Protein AF-A0A817MST6-F1 (afdb_monomer_lite)

Secondary structure (DSSP, 8-state):
-HHHHHHHHHTT--HHHHHHHH---HHHHHHHHH-GGGSTT-S--SS--HHHHHHHHHHHHHHHHHHHHHHHHHHHHHHHHHHHHHHS--

Sequence (90 aa):
NLINALEEYKTGATSSEVSLKYGVPGSTVRNHNCNSQMRFGVGHPTVLTNHQEQCLVELLKNLEFIALRLMKVVAMKLLRCVKSSCAVLK

Foldseek 3Di:
DLVVLLVVVVVPDQLVVSCVVPVDHSVRSVVCVVDPCNPPPNPPPPDDDPVRVVVVVVVVVVVVVVVVVVVVVVVVVVVVVVVVVVVVVD

Radius of gyration: 30.67 Å; chains: 1; bounding box: 55×25×86 Å

Structure (mmCIF, N/CA/C/O backbone):
data_AF-A0A817MST6-F1
#
_entry.id   AF-A0A817MST6-F1
#
loop_
_atom_site.group_PDB
_atom_site.id
_atom_site.type_symbol
_atom_site.label_atom_id
_atom_site.label_alt_id
_atom_site.label_comp_id
_atom_site.label_asym_id
_atom_site.label_entity_id
_atom_site.label_seq_id
_atom_site.pdbx_PDB_ins_code
_atom_site.Cartn_x
_atom_site.Cartn_y
_atom_site.Cartn_z
_atom_site.occupancy
_atom_site.B_iso_or_equiv
_atom_site.auth_seq_id
_atom_site.auth_comp_id
_atom_site.auth_asym_id
_atom_site.auth_atom_id
_atom_site.pdbx_PDB_model_num
ATOM 1 N N . ASN A 1 1 ? -19.446 1.374 15.055 1.00 74.81 1 ASN A N 1
ATOM 2 C CA . ASN A 1 1 ? -19.906 0.105 15.670 1.00 74.81 1 ASN A CA 1
ATOM 3 C C . ASN A 1 1 ? -18.791 -0.915 15.884 1.00 74.81 1 ASN A C 1
ATOM 5 O O . ASN A 1 1 ? -18.620 -1.315 17.023 1.00 74.81 1 ASN A O 1
ATOM 9 N N . LEU A 1 2 ? -17.987 -1.295 14.878 1.00 82.31 2 LEU A N 1
ATOM 10 C CA . LEU A 1 2 ? -16.941 -2.326 15.056 1.00 82.31 2 LEU A CA 1
ATOM 11 C C . LEU A 1 2 ? -15.825 -1.956 16.060 1.00 82.31 2 LEU A C 1
ATOM 13 O O . LEU A 1 2 ? -15.365 -2.825 16.785 1.00 82.31 2 LEU A O 1
ATOM 17 N N . ILE A 1 3 ? -15.404 -0.687 16.137 1.00 85.25 3 ILE A N 1
ATOM 18 C CA . ILE A 1 3 ? -14.365 -0.247 17.095 1.00 85.25 3 ILE A CA 1
ATOM 19 C C . ILE A 1 3 ? -14.831 -0.485 18.537 1.00 85.25 3 ILE A C 1
ATOM 21 O O . ILE A 1 3 ? -14.162 -1.179 19.294 1.00 85.25 3 ILE A O 1
ATOM 25 N N . ASN A 1 4 ? -16.026 0.004 18.874 1.00 88.62 4 ASN A N 1
ATOM 26 C CA . ASN A 1 4 ? -16.628 -0.174 20.197 1.00 88.62 4 ASN A CA 1
ATOM 27 C C . ASN A 1 4 ? -16.863 -1.660 20.517 1.00 88.62 4 ASN A C 1
ATOM 29 O O . ASN A 1 4 ? -16.645 -2.086 21.645 1.00 88.62 4 ASN A O 1
ATOM 33 N N . ALA A 1 5 ? -17.232 -2.455 19.507 1.00 89.81 5 ALA A N 1
ATOM 34 C CA . ALA A 1 5 ? -17.376 -3.901 19.630 1.00 89.81 5 ALA A CA 1
ATOM 35 C C . ALA A 1 5 ? -16.056 -4.601 20.010 1.00 89.81 5 ALA A C 1
ATOM 37 O O . ALA A 1 5 ? -16.056 -5.488 20.861 1.00 89.81 5 ALA A O 1
ATOM 38 N N . LEU A 1 6 ? -14.926 -4.204 19.413 1.00 87.25 6 LEU A N 1
ATOM 39 C CA . LEU A 1 6 ? -13.617 -4.770 19.757 1.00 87.25 6 LEU A CA 1
ATOM 40 C C . LEU A 1 6 ? -13.137 -4.339 21.141 1.00 87.25 6 LEU A C 1
ATOM 42 O O . LEU A 1 6 ? -12.560 -5.158 21.849 1.00 87.25 6 LEU A O 1
ATOM 46 N N . GLU A 1 7 ? -13.346 -3.080 21.522 1.00 89.81 7 GLU A N 1
ATOM 47 C CA . GLU A 1 7 ? -12.961 -2.602 22.853 1.00 89.81 7 GLU A CA 1
ATOM 48 C C . GLU A 1 7 ? -13.733 -3.348 23.947 1.00 89.81 7 GLU A C 1
ATOM 50 O O . GLU A 1 7 ? -13.127 -3.863 24.883 1.00 89.81 7 GLU A O 1
ATOM 55 N N . GLU A 1 8 ? -15.044 -3.530 23.777 1.00 90.06 8 GLU A N 1
ATOM 56 C CA . GLU A 1 8 ? -15.856 -4.261 24.753 1.00 90.06 8 GLU A CA 1
ATOM 57 C C . GLU A 1 8 ? -15.497 -5.761 24.800 1.00 90.06 8 GLU A C 1
ATOM 59 O O . GLU A 1 8 ? -15.394 -6.354 25.878 1.00 90.06 8 GLU A O 1
ATOM 64 N N . TYR A 1 9 ? -15.181 -6.364 23.648 1.00 90.69 9 TYR A N 1
ATOM 65 C CA . TYR A 1 9 ? -14.649 -7.729 23.577 1.00 90.69 9 TYR A CA 1
ATOM 66 C C . TYR A 1 9 ? -13.306 -7.877 24.317 1.00 90.69 9 TYR A C 1
ATOM 68 O O . TYR A 1 9 ? -13.105 -8.845 25.049 1.00 90.69 9 TYR A O 1
ATOM 76 N N . LYS A 1 10 ? -12.392 -6.901 24.197 1.00 87.50 10 LYS A N 1
ATOM 77 C CA . LYS A 1 10 ? -11.109 -6.897 24.930 1.00 87.50 10 LYS A CA 1
ATOM 78 C C . LYS A 1 10 ? -11.287 -6.754 26.440 1.00 87.50 10 LYS A C 1
ATOM 80 O O . LYS A 1 10 ? -10.462 -7.269 27.188 1.00 87.50 10 LYS A O 1
ATOM 85 N N . THR A 1 11 ? -12.345 -6.078 26.888 1.00 90.81 11 THR A N 1
ATOM 86 C CA . THR A 1 11 ? -12.671 -5.950 28.319 1.00 90.81 11 THR A CA 1
ATOM 87 C C . THR A 1 11 ? -13.318 -7.200 28.924 1.00 90.81 11 THR A C 1
ATOM 89 O O . THR A 1 11 ? -13.567 -7.225 30.125 1.00 90.81 11 THR A O 1
ATOM 92 N N . GLY A 1 12 ? -13.550 -8.248 28.122 1.00 90.38 12 GLY A N 1
ATOM 93 C CA . GLY A 1 12 ? -14.022 -9.554 28.590 1.00 90.38 12 GLY A CA 1
ATOM 94 C C . GLY A 1 12 ? -15.439 -9.925 28.154 1.00 90.38 12 GLY A C 1
ATOM 95 O O . GLY A 1 12 ? -15.907 -10.999 28.525 1.00 90.38 12 GLY A O 1
ATOM 96 N N . ALA A 1 13 ? -16.118 -9.089 27.360 1.00 91.31 13 ALA A N 1
ATOM 97 C CA . ALA A 1 13 ? -17.417 -9.447 26.799 1.00 91.31 13 ALA A CA 1
ATOM 98 C C . ALA A 1 13 ? -17.289 -10.601 25.793 1.00 91.31 13 ALA A C 1
ATOM 100 O O . ALA A 1 13 ? -16.335 -10.687 25.015 1.00 91.31 13 ALA A O 1
ATOM 101 N N . THR A 1 14 ? -18.280 -11.485 25.769 1.00 92.75 14 THR A N 1
ATOM 102 C CA . THR A 1 14 ? -18.311 -12.610 24.836 1.00 92.75 14 THR A CA 1
ATOM 103 C C . THR A 1 14 ? -18.633 -12.142 23.418 1.00 92.75 14 THR A C 1
ATOM 105 O O . THR A 1 14 ? -19.327 -11.150 23.183 1.00 92.75 14 TH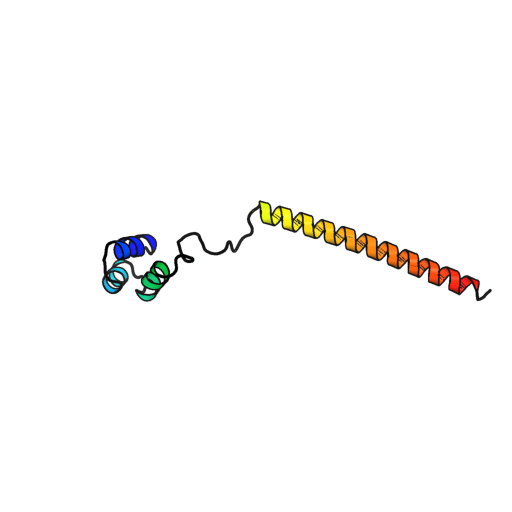R A O 1
ATOM 108 N N . SER A 1 15 ? -18.186 -12.908 22.420 1.00 89.62 15 SER A N 1
ATOM 109 C CA . SER A 1 15 ? -18.470 -12.601 21.013 1.00 89.62 15 SER A CA 1
ATOM 110 C C . SER A 1 15 ? -19.968 -12.571 20.691 1.00 89.62 15 SER A C 1
ATOM 112 O O . SER A 1 15 ? -20.367 -11.883 19.756 1.00 89.62 15 SER A O 1
ATOM 114 N N . SER A 1 16 ? -20.793 -13.304 21.446 1.00 92.44 16 SER A N 1
ATOM 115 C CA . SER A 1 16 ? -22.249 -13.333 21.263 1.00 92.44 16 SER A CA 1
ATOM 116 C C . SER A 1 16 ? -22.910 -12.053 21.774 1.00 92.44 16 SER A C 1
ATOM 118 O O . SER A 1 16 ? -23.738 -11.477 21.072 1.00 92.44 16 SER A O 1
ATOM 120 N N . GLU A 1 17 ? -22.500 -11.565 22.949 1.00 93.31 17 GLU A N 1
ATOM 121 C CA . GLU A 1 17 ? -22.996 -10.308 23.531 1.00 93.31 17 GLU A CA 1
ATOM 122 C C . GLU A 1 17 ? -22.651 -9.117 22.638 1.00 93.31 17 GLU A C 1
ATOM 124 O O . GLU A 1 17 ? -23.513 -8.314 22.278 1.00 93.31 17 GLU A O 1
ATOM 129 N N . VAL A 1 18 ? -21.393 -9.054 22.202 1.00 94.25 18 VAL A N 1
ATOM 130 C CA . VAL A 1 18 ? -20.900 -8.011 21.301 1.00 94.25 18 VAL A CA 1
AT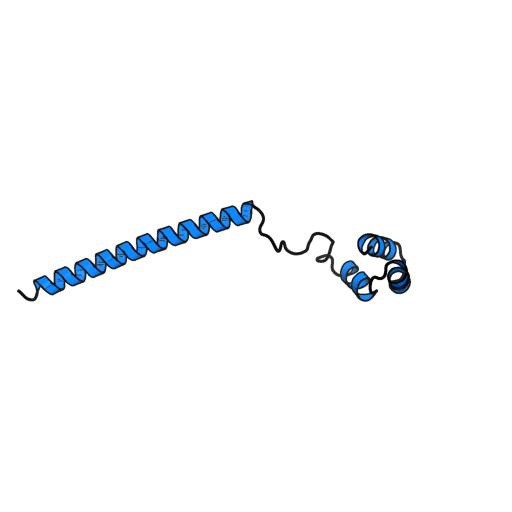OM 131 C C . VAL A 1 18 ? -21.615 -8.078 19.945 1.00 94.25 18 VAL A C 1
ATOM 133 O O . VAL A 1 18 ? -21.978 -7.044 19.377 1.00 94.25 18 VAL A O 1
ATOM 136 N N . SER A 1 19 ? -21.876 -9.284 19.431 1.00 93.56 19 SER A N 1
ATOM 137 C CA . SER A 1 19 ? -22.577 -9.458 18.157 1.00 93.56 19 SER A CA 1
ATOM 138 C C . SER A 1 19 ? -24.012 -8.960 18.202 1.00 93.56 19 SER A C 1
ATOM 140 O O . SER A 1 19 ? -24.460 -8.323 17.250 1.00 93.56 19 SER A O 1
ATOM 142 N N . LEU A 1 20 ? -24.722 -9.232 19.295 1.00 93.31 20 LEU A N 1
ATOM 143 C CA . LEU A 1 20 ? -26.115 -8.833 19.463 1.00 93.31 20 LEU A CA 1
ATOM 144 C C . LEU A 1 20 ? -26.239 -7.324 19.719 1.00 93.31 20 LEU A C 1
ATOM 146 O O . LEU A 1 20 ? -27.139 -6.680 19.189 1.00 93.31 20 LEU A O 1
ATOM 150 N N . LYS A 1 21 ? -25.288 -6.746 20.464 1.00 94.62 21 LYS A N 1
ATOM 151 C CA . LYS A 1 21 ? -25.269 -5.321 20.815 1.00 94.62 21 LYS A CA 1
ATOM 152 C C . LYS A 1 21 ? -24.887 -4.401 19.652 1.00 94.62 21 LYS A C 1
ATOM 154 O O . LYS A 1 21 ? -25.474 -3.333 19.506 1.00 94.62 21 LYS A O 1
ATOM 159 N N . TYR A 1 22 ? -23.911 -4.791 18.828 1.00 92.94 22 TYR A N 1
ATOM 160 C CA . TYR A 1 22 ? -23.377 -3.928 17.760 1.00 92.94 22 TYR A CA 1
ATOM 161 C C . TYR A 1 22 ? -23.734 -4.378 16.343 1.00 92.94 22 TYR A C 1
A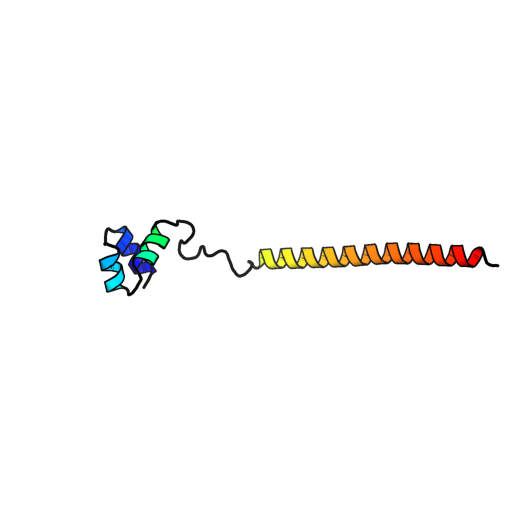TOM 163 O O . TYR A 1 22 ? -23.349 -3.697 15.388 1.00 92.94 22 TYR A O 1
ATOM 171 N N . GLY A 1 23 ? -24.427 -5.511 16.188 1.00 90.88 23 GLY A N 1
ATOM 172 C CA . GLY A 1 23 ? -24.765 -6.074 14.879 1.00 90.88 23 GLY A CA 1
ATOM 173 C C . GLY A 1 23 ? -23.541 -6.540 14.084 1.00 90.88 23 GLY A C 1
ATOM 174 O O . GLY A 1 23 ? -23.559 -6.534 12.857 1.00 90.88 23 GLY A O 1
ATOM 175 N N . VAL A 1 24 ? -22.450 -6.897 14.768 1.00 89.56 24 VAL A N 1
ATOM 176 C CA . VAL A 1 24 ? -21.204 -7.363 14.145 1.00 89.56 24 VAL A CA 1
ATOM 177 C C . VAL A 1 24 ? -21.077 -8.871 14.346 1.00 89.56 24 VAL A C 1
ATOM 179 O O . VAL A 1 24 ? -21.039 -9.296 15.493 1.00 89.56 24 VAL A O 1
ATOM 182 N N . PRO A 1 25 ? -20.903 -9.693 13.298 1.00 92.62 25 PRO A N 1
ATOM 183 C CA . PRO A 1 25 ? -20.706 -11.128 13.476 1.00 92.62 25 PRO A CA 1
ATOM 184 C C . PRO A 1 25 ? -19.561 -11.444 14.448 1.00 92.62 25 PRO A C 1
ATOM 186 O O . PRO A 1 25 ? -18.452 -10.922 14.313 1.00 92.62 25 PRO A O 1
ATOM 189 N N . GLY A 1 26 ? -19.798 -12.347 15.403 1.00 88.88 26 GLY A N 1
ATOM 190 C CA . GLY A 1 26 ? -18.779 -12.737 16.386 1.00 88.88 26 GLY A CA 1
ATOM 191 C C . GLY A 1 26 ? -17.489 -13.284 15.753 1.00 88.88 26 GLY A C 1
ATOM 192 O O . GLY A 1 26 ? -16.401 -13.099 16.297 1.00 88.88 26 GLY A O 1
ATOM 193 N N . SER A 1 27 ? -17.580 -13.892 14.565 1.00 90.38 27 SER A N 1
ATOM 194 C CA . SER A 1 27 ? -16.423 -14.302 13.758 1.00 90.38 27 SER A CA 1
ATOM 195 C C . SER A 1 27 ? -15.550 -13.117 13.336 1.00 90.38 27 SER A C 1
ATOM 197 O O . SER A 1 27 ? -14.329 -13.208 13.434 1.00 90.38 27 SER A O 1
ATOM 199 N N . THR A 1 28 ? -16.155 -11.996 12.937 1.00 87.88 28 THR A N 1
ATOM 200 C CA . THR A 1 28 ? -15.466 -10.749 12.579 1.00 87.88 28 THR A CA 1
ATOM 201 C C . THR A 1 28 ? -1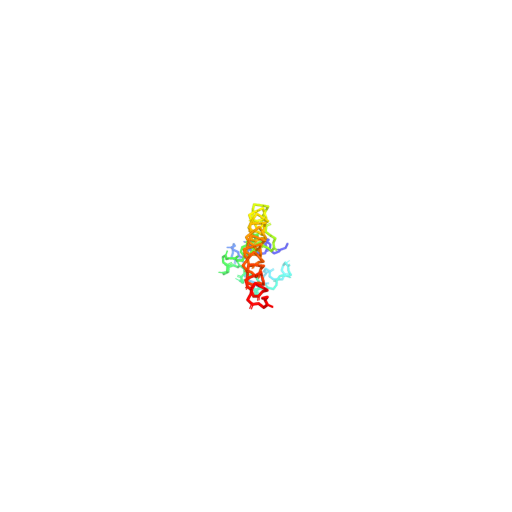4.738 -10.158 13.785 1.00 87.88 28 THR A C 1
ATOM 203 O O . THR A 1 28 ? -13.568 -9.796 13.674 1.00 87.88 28 THR A O 1
ATOM 206 N N . VAL A 1 29 ? -15.389 -10.127 14.953 1.00 89.00 29 VAL A N 1
ATOM 207 C CA . VAL A 1 29 ? -14.795 -9.654 16.219 1.00 89.00 29 VAL A CA 1
ATOM 208 C C . VAL A 1 29 ? -13.568 -10.491 16.590 1.00 89.00 29 VAL A C 1
ATOM 210 O O . VAL A 1 29 ? -12.487 -9.945 16.811 1.00 89.00 29 VAL A O 1
ATOM 213 N N . ARG A 1 30 ? -13.696 -11.826 16.577 1.00 87.62 30 ARG A N 1
ATOM 214 C CA . ARG A 1 30 ? -12.569 -12.732 16.852 1.00 87.62 30 ARG A CA 1
ATOM 215 C C . ARG A 1 30 ? -11.444 -12.577 15.838 1.00 87.62 30 ARG A C 1
ATOM 217 O O . ARG A 1 30 ? -10.288 -12.518 16.236 1.00 87.62 30 ARG A O 1
ATOM 224 N N . ASN A 1 31 ? -11.769 -12.502 14.548 1.00 86.88 31 ASN A N 1
ATOM 225 C CA . ASN A 1 31 ? -10.775 -12.379 13.486 1.00 86.88 31 ASN A CA 1
ATOM 226 C C . ASN A 1 31 ? -9.929 -11.108 13.656 1.00 86.88 31 ASN A C 1
ATOM 228 O O . ASN A 1 31 ? -8.705 -11.179 13.611 1.00 86.88 31 ASN A O 1
ATOM 232 N N . HIS A 1 32 ? -10.563 -9.968 13.946 1.00 84.50 32 HIS A N 1
ATOM 233 C CA . HIS A 1 32 ? -9.855 -8.715 14.228 1.00 84.50 32 HIS A CA 1
ATOM 234 C C . HIS A 1 32 ? -9.084 -8.726 15.556 1.00 84.50 32 HIS A C 1
ATOM 236 O O . HIS A 1 32 ? -8.067 -8.045 15.669 1.00 84.50 32 HIS A O 1
ATOM 242 N N . ASN A 1 33 ? -9.539 -9.481 16.561 1.00 83.44 33 ASN A N 1
ATOM 243 C CA . ASN A 1 33 ? -8.816 -9.616 17.825 1.00 83.44 33 ASN A CA 1
ATOM 244 C C . ASN A 1 33 ? -7.577 -10.523 17.700 1.00 83.44 33 ASN A C 1
ATOM 246 O O . ASN A 1 33 ? -6.537 -10.229 18.282 1.00 83.44 33 ASN A O 1
ATOM 250 N N . CYS A 1 34 ? -7.679 -11.615 16.937 1.00 83.19 34 CYS A N 1
ATOM 251 C CA . CYS A 1 34 ? -6.596 -12.582 16.743 1.00 83.19 34 CYS A CA 1
ATOM 252 C C . CYS A 1 34 ? -5.558 -12.116 15.709 1.00 83.19 34 CYS A C 1
ATOM 254 O O . CYS A 1 34 ? -4.374 -12.403 15.867 1.00 83.19 34 CYS A O 1
ATOM 256 N N . ASN A 1 35 ? -5.971 -11.379 14.672 1.00 76.81 35 ASN A N 1
ATOM 257 C CA . ASN A 1 35 ? -5.068 -10.890 13.632 1.00 76.81 35 ASN A CA 1
ATOM 258 C C . ASN A 1 35 ? -4.619 -9.457 13.919 1.00 76.81 35 ASN A C 1
ATOM 260 O O . ASN A 1 35 ? -5.271 -8.486 13.536 1.00 76.81 35 ASN A O 1
ATOM 264 N N . SER A 1 36 ? -3.438 -9.320 14.527 1.00 65.62 36 SER A N 1
ATOM 265 C CA . SER A 1 36 ? -2.797 -8.025 14.803 1.00 65.62 36 SER A CA 1
ATOM 266 C C . SER A 1 36 ? -2.544 -7.178 13.547 1.00 65.62 36 SER A C 1
ATOM 268 O O . SER A 1 36 ? -2.465 -5.955 13.648 1.00 65.62 36 SER A O 1
ATOM 270 N N . GLN A 1 37 ? -2.470 -7.806 12.370 1.00 66.88 37 GLN A N 1
ATOM 271 C CA . GLN A 1 37 ? -2.337 -7.136 11.072 1.00 66.88 37 GLN A CA 1
ATOM 272 C C . GLN A 1 37 ? -3.644 -6.511 10.567 1.00 66.88 37 GLN A C 1
ATOM 274 O O . GLN A 1 37 ? -3.604 -5.581 9.776 1.00 66.88 37 GLN A O 1
ATOM 279 N N . MET A 1 38 ? -4.804 -6.968 11.050 1.00 63.72 38 MET A N 1
ATOM 280 C CA . MET A 1 38 ? -6.114 -6.398 10.709 1.00 63.72 38 MET A CA 1
ATOM 281 C C . MET A 1 38 ? -6.539 -5.280 11.671 1.00 63.72 38 MET A C 1
ATOM 283 O O . MET A 1 38 ? -7.720 -4.929 11.746 1.00 63.72 38 MET A O 1
ATOM 287 N N . ARG A 1 39 ? -5.597 -4.714 12.438 1.00 62.97 39 ARG A N 1
ATOM 288 C CA . ARG A 1 39 ? -5.865 -3.527 13.255 1.00 62.97 39 ARG A CA 1
ATOM 289 C C . ARG A 1 39 ? -6.389 -2.407 12.356 1.00 62.97 39 ARG A C 1
ATOM 291 O O . ARG A 1 39 ? -5.902 -2.204 11.245 1.00 62.97 39 ARG A O 1
ATOM 298 N N . PHE A 1 40 ? -7.413 -1.707 12.841 1.00 60.38 40 PHE A N 1
ATOM 299 C CA . PHE A 1 40 ? -8.014 -0.572 12.146 1.00 60.38 40 PHE A CA 1
ATOM 300 C C . PHE A 1 40 ? -6.934 0.380 11.621 1.00 60.38 40 PHE A C 1
ATOM 302 O O . PHE A 1 40 ? -6.064 0.801 12.377 1.00 60.38 40 PHE A O 1
ATOM 309 N N . GLY A 1 41 ? -6.987 0.687 10.324 1.00 53.81 41 GLY A N 1
ATOM 310 C CA . GLY A 1 41 ? -6.023 1.575 9.668 1.00 53.81 41 GLY A CA 1
ATOM 311 C C . GLY A 1 41 ? -4.763 0.898 9.121 1.00 53.81 41 GLY A C 1
ATOM 312 O O . GLY A 1 41 ? -3.976 1.573 8.471 1.00 53.81 41 GLY A O 1
ATOM 313 N N . VAL A 1 42 ? -4.588 -0.417 9.312 1.00 52.50 42 VAL A N 1
ATOM 314 C CA . VAL A 1 42 ? -3.489 -1.210 8.722 1.00 52.50 42 VAL A CA 1
ATOM 315 C C . VAL A 1 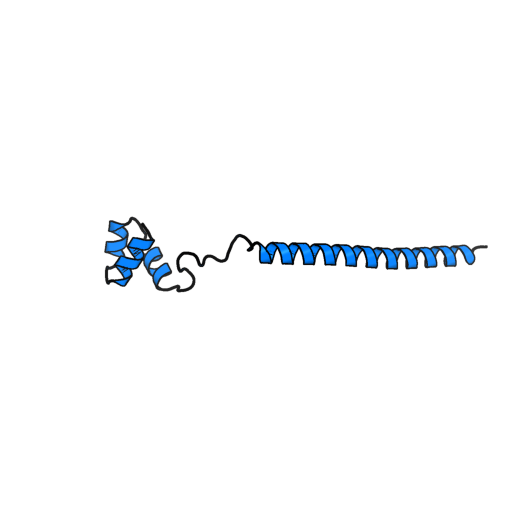42 ? -4.011 -2.150 7.629 1.00 52.50 42 VAL A C 1
ATOM 317 O O . VAL A 1 42 ? -3.473 -3.224 7.380 1.00 52.50 42 VAL A O 1
ATOM 320 N N . GLY A 1 43 ? -5.077 -1.751 6.929 1.00 53.97 43 GLY A N 1
ATOM 321 C CA . GLY A 1 43 ? -5.228 -2.245 5.564 1.00 53.97 43 GLY A CA 1
ATOM 322 C C . GLY A 1 43 ? -3.978 -1.810 4.805 1.00 53.97 43 GLY A C 1
ATOM 323 O O . GLY A 1 43 ? -3.569 -0.656 4.950 1.00 53.97 43 GLY A O 1
ATOM 324 N N . HIS A 1 44 ? -3.336 -2.712 4.055 1.00 56.62 44 HIS A N 1
ATOM 325 C CA . HIS A 1 44 ? -2.309 -2.286 3.105 1.00 56.62 44 HIS A CA 1
ATOM 326 C C . HIS A 1 44 ? -2.845 -1.067 2.352 1.00 56.62 44 HIS A C 1
ATOM 328 O O . HIS A 1 44 ? -3.991 -1.138 1.897 1.00 56.62 44 HIS A O 1
ATOM 334 N N . PRO A 1 45 ? -2.093 0.046 2.273 1.00 55.94 45 PRO A N 1
ATOM 335 C CA . PRO A 1 45 ? -2.547 1.201 1.524 1.00 55.94 45 PRO A CA 1
ATOM 336 C C . PRO A 1 45 ? -2.908 0.723 0.118 1.00 55.94 45 PRO A C 1
ATOM 338 O O . PRO A 1 45 ? -2.042 0.324 -0.654 1.00 55.94 45 PRO A O 1
ATOM 341 N N . THR A 1 46 ? -4.202 0.704 -0.203 1.00 61.69 46 THR A N 1
ATOM 342 C CA . THR A 1 46 ? -4.675 0.470 -1.574 1.00 61.69 46 THR A CA 1
ATOM 343 C C . THR A 1 46 ? -4.315 1.646 -2.477 1.00 61.69 46 THR A C 1
ATOM 345 O O . THR A 1 46 ? -4.435 1.551 -3.693 1.00 61.69 46 THR A O 1
ATOM 348 N N . VAL A 1 47 ? -3.866 2.748 -1.872 1.00 67.31 47 VAL A N 1
ATOM 349 C CA . VAL A 1 47 ? -3.402 3.970 -2.511 1.00 67.31 47 VAL A CA 1
ATOM 350 C C . VAL A 1 47 ? -1.951 4.179 -2.096 1.00 67.31 47 VAL A C 1
ATOM 352 O O . VAL A 1 47 ? -1.629 4.136 -0.906 1.00 67.31 47 VAL A O 1
ATOM 355 N N . LEU A 1 48 ? -1.075 4.363 -3.082 1.00 73.38 48 LEU A N 1
ATOM 356 C CA . LEU A 1 48 ? 0.325 4.696 -2.851 1.00 73.38 48 LEU A CA 1
ATOM 357 C C . LEU A 1 48 ? 0.408 6.002 -2.050 1.00 73.38 48 LEU A C 1
ATOM 359 O O . LEU A 1 48 ? -0.384 6.921 -2.234 1.00 73.38 48 LEU A O 1
ATOM 363 N N . THR A 1 49 ? 1.377 6.103 -1.145 1.00 83.00 49 THR A N 1
ATOM 364 C CA . THR A 1 49 ? 1.679 7.400 -0.524 1.00 83.00 49 THR A CA 1
ATOM 365 C C . THR A 1 49 ? 2.219 8.365 -1.586 1.00 83.00 49 THR A C 1
ATOM 367 O O . THR A 1 49 ? 2.883 7.926 -2.524 1.00 83.00 49 THR A O 1
ATOM 370 N N . ASN A 1 50 ? 2.030 9.679 -1.411 1.00 79.44 50 ASN A N 1
ATOM 371 C CA . ASN A 1 50 ? 2.554 10.698 -2.341 1.00 79.44 50 ASN A CA 1
ATOM 372 C C . ASN A 1 50 ? 4.047 10.504 -2.663 1.00 79.44 50 ASN A C 1
ATOM 374 O O . ASN A 1 50 ? 4.481 10.713 -3.791 1.00 79.44 50 ASN A O 1
ATOM 378 N N . HIS A 1 51 ? 4.838 10.080 -1.674 1.00 82.00 51 HIS A N 1
ATOM 379 C CA . HIS A 1 51 ? 6.255 9.789 -1.870 1.00 82.00 51 HIS A CA 1
ATOM 380 C C . HIS A 1 51 ? 6.476 8.567 -2.774 1.00 82.00 51 HIS A C 1
ATOM 382 O O . HIS A 1 51 ? 7.287 8.617 -3.695 1.00 82.00 51 HIS A O 1
ATOM 388 N N . GLN A 1 52 ? 5.722 7.485 -2.561 1.00 84.56 52 GLN A N 1
ATOM 389 C CA . GLN A 1 52 ? 5.781 6.297 -3.415 1.00 84.56 52 GLN A CA 1
ATOM 390 C C . GLN A 1 52 ? 5.319 6.594 -4.847 1.00 84.56 52 GLN A C 1
ATOM 392 O O . GLN A 1 52 ? 5.926 6.089 -5.788 1.00 84.56 52 GLN A O 1
ATOM 397 N N . GLU A 1 53 ? 4.298 7.436 -5.030 1.00 86.75 53 GLU A N 1
ATOM 398 C CA . GLU A 1 53 ? 3.869 7.886 -6.359 1.00 86.75 53 GLU A CA 1
ATOM 399 C C . GLU A 1 53 ? 4.962 8.691 -7.066 1.00 86.75 53 GLU A C 1
ATOM 401 O O . GLU A 1 53 ? 5.259 8.437 -8.232 1.00 86.75 53 GLU A O 1
ATOM 406 N N . GLN A 1 54 ? 5.618 9.616 -6.359 1.00 90.06 54 GLN A N 1
ATOM 407 C CA . GLN A 1 54 ? 6.736 10.386 -6.909 1.00 90.06 54 GLN A CA 1
ATOM 408 C C . GLN A 1 54 ? 7.903 9.483 -7.324 1.00 90.06 54 GLN A C 1
ATOM 410 O O . GLN A 1 54 ? 8.398 9.607 -8.446 1.00 90.06 54 GLN A O 1
ATOM 415 N N . CYS A 1 55 ? 8.292 8.527 -6.473 1.00 90.75 55 CYS A N 1
ATOM 416 C CA . CYS A 1 55 ? 9.325 7.546 -6.807 1.00 90.75 55 CYS A CA 1
ATOM 417 C C . CYS A 1 55 ? 8.943 6.698 -8.029 1.00 90.75 55 CYS A C 1
ATOM 419 O O . CYS A 1 55 ? 9.789 6.436 -8.885 1.00 90.75 55 CYS A O 1
ATOM 421 N N . LEU A 1 56 ? 7.675 6.289 -8.138 1.00 89.31 56 LEU A N 1
ATOM 422 C CA . LEU A 1 56 ? 7.187 5.520 -9.282 1.00 89.31 56 LEU A CA 1
ATOM 423 C C . LEU A 1 56 ? 7.243 6.341 -10.578 1.00 89.31 56 LEU A C 1
ATOM 425 O O . LEU A 1 56 ? 7.719 5.843 -11.596 1.00 89.31 56 LEU A O 1
ATOM 429 N N . VAL A 1 57 ? 6.812 7.605 -10.547 1.00 92.12 57 VAL A N 1
ATOM 430 C CA . VAL A 1 57 ? 6.871 8.508 -11.709 1.00 92.12 57 VAL A CA 1
ATOM 431 C C . VAL A 1 57 ? 8.310 8.721 -12.175 1.00 92.12 57 VAL A C 1
ATOM 433 O O . VAL A 1 57 ? 8.582 8.702 -13.376 1.00 92.12 57 VAL A O 1
ATOM 436 N N . GLU A 1 58 ? 9.243 8.915 -11.247 1.00 94.44 58 GLU A N 1
ATOM 437 C CA . GLU A 1 58 ? 10.653 9.112 -11.582 1.00 94.44 58 GLU A CA 1
ATOM 438 C C . GLU A 1 58 ? 11.288 7.848 -12.173 1.00 94.44 58 GLU A C 1
ATOM 440 O O . GLU A 1 58 ? 11.991 7.917 -13.185 1.00 94.44 58 GLU A O 1
ATOM 445 N N . LEU A 1 59 ? 10.960 6.676 -11.623 1.00 92.81 59 LEU A N 1
ATOM 446 C CA . LEU A 1 59 ? 11.374 5.395 -12.187 1.00 92.81 59 LEU A CA 1
ATOM 447 C C . LEU A 1 59 ? 10.855 5.212 -13.622 1.00 92.81 59 LEU A C 1
ATOM 449 O O . LEU A 1 59 ? 11.622 4.834 -14.507 1.00 92.81 59 LEU A O 1
ATOM 453 N N . LEU A 1 60 ? 9.579 5.519 -13.871 1.00 92.00 60 LEU A N 1
ATOM 454 C CA . LEU A 1 60 ? 8.966 5.393 -15.197 1.00 92.00 60 LEU A CA 1
ATOM 455 C C . LEU A 1 60 ? 9.625 6.318 -16.230 1.00 92.00 60 LEU A C 1
ATOM 457 O O . LEU A 1 60 ? 9.960 5.865 -17.325 1.00 92.00 60 LEU A O 1
ATOM 461 N N . LYS A 1 61 ? 9.900 7.577 -15.869 1.00 92.44 61 LYS A N 1
ATOM 462 C CA . LYS A 1 61 ? 10.626 8.523 -16.738 1.00 92.44 61 LYS A CA 1
ATOM 463 C C . LYS A 1 61 ? 12.030 8.026 -17.084 1.00 92.44 61 LYS A C 1
ATOM 465 O O . LYS A 1 61 ? 12.465 8.127 -18.231 1.00 92.44 61 LYS A O 1
ATOM 470 N N . ASN A 1 62 ? 12.735 7.458 -16.107 1.00 92.31 62 ASN A N 1
ATOM 471 C CA . ASN A 1 62 ? 14.070 6.905 -16.325 1.00 92.31 62 ASN A CA 1
ATOM 472 C C . ASN A 1 62 ? 14.042 5.706 -17.282 1.00 92.31 62 ASN A C 1
ATOM 474 O O . ASN A 1 62 ? 14.898 5.604 -18.163 1.00 92.31 62 ASN A O 1
ATOM 478 N N . LEU A 1 63 ? 13.042 4.829 -17.159 1.00 90.06 63 LEU A N 1
ATOM 479 C CA . LEU A 1 63 ? 12.860 3.704 -18.077 1.00 90.06 63 LEU A CA 1
ATOM 480 C C . LEU A 1 63 ? 12.568 4.171 -19.509 1.00 90.06 63 LEU A C 1
ATOM 482 O O . LEU A 1 63 ? 13.170 3.652 -20.451 1.00 90.06 63 LEU A O 1
ATOM 486 N N . GLU A 1 64 ? 11.714 5.182 -19.682 1.00 91.31 64 GLU A N 1
ATOM 487 C CA . GLU A 1 64 ? 11.410 5.762 -20.995 1.00 91.31 64 GLU A CA 1
ATOM 488 C C . GLU A 1 64 ? 12.661 6.368 -21.652 1.00 91.31 64 GLU A C 1
ATOM 490 O O . GLU A 1 64 ? 12.967 6.097 -22.818 1.00 91.31 64 GLU A O 1
ATOM 495 N N . PHE A 1 65 ? 13.461 7.111 -20.884 1.00 90.62 65 PHE A N 1
ATOM 496 C CA . PHE A 1 65 ? 14.721 7.673 -21.366 1.00 90.62 65 PHE A CA 1
ATOM 497 C C . PHE A 1 65 ? 15.725 6.592 -21.796 1.00 90.62 65 PHE A C 1
ATOM 499 O O . PHE A 1 65 ? 16.378 6.716 -22.840 1.00 90.62 65 PHE A O 1
ATOM 506 N N . ILE A 1 66 ? 15.845 5.509 -21.022 1.00 90.06 66 ILE A N 1
ATOM 507 C CA . ILE A 1 66 ? 16.710 4.372 -21.363 1.00 90.06 66 ILE A CA 1
ATOM 508 C C . ILE A 1 66 ? 16.234 3.709 -22.659 1.00 90.06 66 ILE A C 1
ATOM 510 O O . ILE A 1 66 ? 17.052 3.471 -23.553 1.00 90.06 66 ILE A O 1
ATOM 514 N N . ALA A 1 67 ? 14.928 3.466 -22.798 1.00 88.62 67 ALA A N 1
ATOM 515 C CA . ALA A 1 67 ? 14.349 2.875 -24.001 1.00 88.62 67 ALA A CA 1
ATOM 516 C C . ALA A 1 67 ? 14.656 3.719 -25.250 1.00 88.62 67 ALA A C 1
ATOM 518 O O . ALA A 1 67 ? 15.130 3.188 -26.260 1.00 88.62 67 ALA A O 1
ATOM 519 N N . LEU A 1 68 ? 14.500 5.044 -25.163 1.00 87.00 68 LEU A N 1
ATOM 520 C CA . LEU A 1 68 ? 14.831 5.967 -26.253 1.00 87.00 68 LEU A CA 1
ATOM 521 C C . LEU A 1 68 ? 16.321 5.924 -26.630 1.00 87.00 68 LEU A C 1
ATOM 523 O O . LEU A 1 68 ? 16.664 5.902 -27.818 1.00 87.00 68 LEU A O 1
ATOM 527 N N . ARG A 1 69 ? 17.231 5.868 -25.646 1.00 86.94 69 ARG A N 1
ATOM 528 C CA . ARG A 1 69 ? 18.676 5.745 -25.920 1.00 86.94 69 ARG A CA 1
ATOM 529 C C . ARG A 1 69 ? 19.013 4.431 -26.614 1.00 86.94 69 ARG A C 1
ATOM 531 O O . ARG A 1 69 ? 19.795 4.442 -27.566 1.00 86.94 69 ARG A O 1
ATOM 538 N N . LEU A 1 70 ? 18.429 3.322 -26.168 1.00 84.50 70 LEU A N 1
ATOM 539 C CA . LEU A 1 70 ? 18.648 2.011 -26.779 1.00 84.50 70 LEU A CA 1
ATOM 540 C C . LEU A 1 70 ? 18.141 1.984 -28.223 1.00 84.50 70 LEU A C 1
ATOM 542 O O . LEU A 1 70 ? 18.889 1.580 -29.117 1.00 84.50 70 LEU A O 1
ATOM 546 N N . MET A 1 71 ? 16.939 2.508 -28.480 1.00 86.50 71 MET A N 1
ATOM 547 C CA . MET A 1 71 ? 16.404 2.621 -29.841 1.00 86.50 71 MET A CA 1
ATOM 548 C C . MET A 1 71 ? 17.312 3.453 -30.751 1.00 86.50 71 MET A C 1
ATOM 550 O O . MET A 1 71 ? 17.583 3.049 -31.882 1.00 86.50 71 MET A O 1
ATOM 554 N N . LYS A 1 72 ? 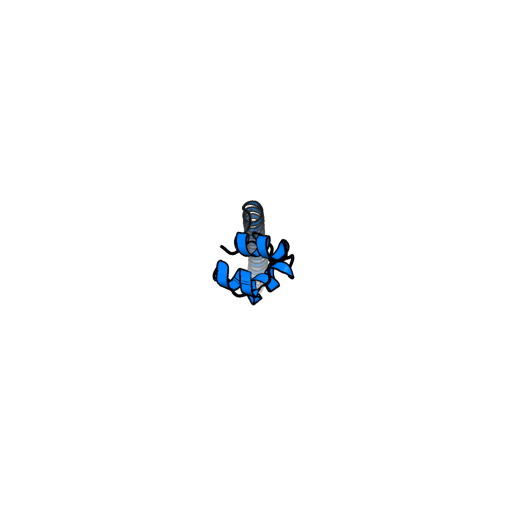17.871 4.565 -30.256 1.00 89.00 72 LYS A N 1
ATOM 555 C CA . LYS A 1 72 ? 18.828 5.381 -31.020 1.00 89.00 72 LYS A CA 1
ATOM 556 C C . LYS A 1 72 ? 20.096 4.604 -31.384 1.00 89.00 72 LYS A C 1
ATOM 558 O O . LYS A 1 72 ? 20.580 4.711 -32.511 1.00 89.00 72 LYS A O 1
ATOM 563 N N . VAL A 1 73 ? 20.642 3.817 -30.456 1.00 88.19 73 VAL A N 1
ATOM 564 C CA . VAL A 1 73 ? 21.836 2.990 -30.708 1.00 88.19 73 VAL A CA 1
ATOM 565 C C . VAL A 1 73 ? 21.546 1.916 -31.755 1.00 88.19 73 VAL A C 1
ATOM 567 O O . VAL A 1 73 ? 22.355 1.721 -32.665 1.00 88.19 73 VAL A O 1
ATOM 570 N N . VAL A 1 74 ? 20.394 1.251 -31.659 1.00 87.12 74 VAL A N 1
ATOM 571 C CA . VAL A 1 74 ? 19.963 0.242 -32.636 1.00 87.12 74 VAL A CA 1
ATOM 572 C C . VAL A 1 74 ? 19.760 0.876 -34.012 1.00 87.12 74 VAL A C 1
ATOM 574 O O . VAL A 1 74 ? 20.345 0.399 -34.982 1.00 87.12 74 VAL A O 1
ATOM 577 N N . ALA A 1 75 ? 19.042 1.999 -34.100 1.00 86.56 75 ALA A N 1
ATOM 578 C CA . ALA A 1 75 ? 18.831 2.727 -35.351 1.00 86.56 75 ALA A CA 1
ATOM 579 C C . ALA A 1 75 ? 20.159 3.139 -36.010 1.00 86.56 75 ALA A C 1
ATOM 581 O O . ALA A 1 75 ? 20.357 2.935 -37.206 1.00 86.56 75 ALA A O 1
ATOM 582 N N . MET A 1 76 ? 21.119 3.638 -35.224 1.00 87.56 76 MET A N 1
ATOM 583 C CA . MET A 1 76 ? 22.460 3.994 -35.705 1.00 87.56 76 MET A CA 1
ATOM 584 C C . MET A 1 76 ? 23.273 2.784 -36.192 1.00 87.56 76 MET A C 1
ATOM 586 O O . MET A 1 76 ? 24.098 2.923 -37.099 1.00 87.56 76 MET A O 1
ATOM 590 N N . LYS A 1 77 ? 23.097 1.605 -35.581 1.00 85.00 77 LYS A N 1
ATOM 591 C CA . LYS A 1 77 ? 23.727 0.359 -36.048 1.00 85.00 77 LYS A CA 1
ATOM 592 C C . LYS A 1 77 ? 23.092 -0.119 -37.353 1.00 85.00 77 LYS A C 1
ATOM 594 O O . LYS A 1 77 ? 23.825 -0.377 -38.301 1.00 85.00 77 LYS A O 1
ATOM 599 N N . LEU A 1 78 ? 21.761 -0.140 -37.436 1.00 81.25 78 LEU A N 1
ATOM 600 C CA . LEU A 1 78 ? 21.033 -0.510 -38.654 1.00 81.25 78 LEU A CA 1
ATOM 601 C C . LEU A 1 78 ? 21.382 0.417 -39.825 1.00 81.25 78 LEU A C 1
ATOM 603 O O . LEU A 1 78 ? 21.709 -0.063 -40.906 1.00 81.25 78 LEU A O 1
ATOM 607 N N . LEU A 1 79 ? 21.418 1.735 -39.601 1.00 81.06 79 LEU A N 1
ATOM 608 C CA . LEU A 1 79 ? 21.797 2.709 -40.629 1.00 81.06 79 LEU A CA 1
ATOM 609 C C . LEU A 1 79 ? 23.224 2.476 -41.154 1.00 81.06 79 LEU A C 1
ATOM 611 O O . LEU A 1 79 ? 23.479 2.626 -42.349 1.00 81.06 79 LEU A O 1
ATOM 615 N N . ARG A 1 80 ? 24.159 2.092 -40.273 1.00 79.56 80 ARG A N 1
ATOM 616 C CA . ARG A 1 80 ? 25.518 1.703 -40.678 1.00 79.56 80 ARG A CA 1
ATOM 617 C C . ARG A 1 80 ? 25.512 0.438 -41.530 1.00 79.56 80 ARG A C 1
ATOM 619 O O . ARG A 1 80 ? 26.126 0.461 -42.590 1.00 79.56 80 ARG A O 1
ATOM 626 N N . CYS A 1 81 ? 24.785 -0.601 -41.118 1.00 73.06 81 CYS A N 1
ATOM 627 C CA . CYS A 1 81 ? 24.654 -1.848 -41.878 1.00 73.06 81 CYS A CA 1
ATOM 628 C C . CYS A 1 81 ? 24.050 -1.630 -43.276 1.00 73.06 81 CYS A C 1
ATOM 630 O O . CYS A 1 81 ? 24.525 -2.213 -44.251 1.00 73.06 81 CYS A O 1
ATOM 632 N N . VAL A 1 82 ? 23.040 -0.763 -43.402 1.00 75.88 82 VAL A N 1
ATOM 633 C CA . VAL A 1 82 ? 22.429 -0.419 -44.698 1.00 75.88 82 VAL A CA 1
ATOM 634 C C . VAL A 1 82 ? 23.433 0.313 -45.595 1.00 75.88 82 VAL A C 1
ATOM 636 O O . VAL A 1 82 ? 23.599 -0.049 -46.758 1.00 75.88 82 VAL A O 1
ATOM 639 N N . LYS A 1 83 ? 24.166 1.299 -45.058 1.00 72.25 83 LYS A N 1
ATOM 640 C CA . LYS A 1 83 ? 25.189 2.036 -45.822 1.00 72.25 83 LYS A CA 1
ATOM 641 C C . LYS A 1 83 ? 26.336 1.142 -46.296 1.00 72.25 83 LYS A C 1
ATOM 643 O O . LYS A 1 83 ? 26.753 1.275 -47.441 1.00 72.25 83 LYS A O 1
ATOM 648 N N . SER A 1 84 ? 26.827 0.234 -45.452 1.00 67.19 84 SER A N 1
ATOM 649 C CA . SER A 1 84 ? 27.881 -0.712 -45.839 1.00 67.19 84 SER A CA 1
ATOM 650 C C . SER A 1 84 ? 27.406 -1.708 -46.897 1.00 67.19 84 SER A C 1
ATOM 652 O O . SER A 1 84 ? 28.169 -2.037 -47.794 1.00 67.19 84 SER A O 1
ATOM 654 N N . SER A 1 85 ? 26.140 -2.134 -46.851 1.00 61.88 85 SER A N 1
ATOM 655 C CA . SER A 1 85 ? 25.578 -3.063 -47.843 1.00 61.88 85 SER A CA 1
ATOM 656 C C . SER A 1 85 ? 25.363 -2.396 -49.211 1.00 61.88 85 SER A C 1
ATOM 658 O O . SER A 1 85 ? 25.636 -3.005 -50.239 1.00 61.88 85 SER A O 1
ATOM 660 N N . CYS A 1 86 ? 24.964 -1.117 -49.244 1.00 56.38 86 CYS A N 1
ATOM 661 C CA . CYS A 1 86 ? 24.877 -0.336 -50.488 1.00 56.38 86 CYS A CA 1
ATOM 662 C C . CYS A 1 86 ? 26.242 -0.012 -51.121 1.00 56.38 86 CYS A C 1
ATOM 664 O O . CYS A 1 86 ? 26.299 0.261 -52.317 1.00 56.38 86 CYS A O 1
ATOM 666 N N . ALA A 1 87 ? 27.333 -0.005 -50.348 1.00 56.16 87 ALA A N 1
ATOM 667 C CA . ALA A 1 87 ? 28.678 0.272 -50.860 1.00 56.16 87 ALA A CA 1
ATOM 668 C C . ALA A 1 87 ? 29.320 -0.929 -51.581 1.00 56.16 87 ALA A C 1
ATOM 670 O O . ALA A 1 87 ? 30.250 -0.733 -52.350 1.00 56.16 87 ALA A O 1
ATOM 671 N N . VAL A 1 88 ? 28.824 -2.148 -51.344 1.00 55.69 88 VAL A N 1
ATOM 672 C CA . VAL A 1 88 ? 29.328 -3.397 -51.953 1.00 55.69 88 VAL A CA 1
ATOM 673 C C . VAL A 1 88 ? 28.634 -3.712 -53.292 1.00 55.69 88 VAL A C 1
ATOM 675 O O . VAL A 1 88 ? 29.097 -4.558 -54.045 1.00 55.69 88 VAL A O 1
ATOM 678 N N . LEU A 1 89 ? 27.531 -3.022 -53.606 1.00 51.97 89 LEU A N 1
ATOM 679 C CA . LEU A 1 89 ? 26.714 -3.225 -54.814 1.00 51.97 89 LEU A CA 1
ATOM 680 C C . LEU A 1 89 ? 26.963 -2.174 -55.923 1.00 51.97 89 LEU A C 1
ATOM 682 O O . LEU A 1 89 ? 26.147 -2.059 -56.836 1.00 51.97 89 LEU A O 1
ATOM 686 N N . LYS A 1 90 ? 28.049 -1.395 -55.842 1.00 45.03 90 LYS A N 1
ATOM 687 C CA . LYS A 1 90 ? 28.519 -0.474 -56.895 1.00 45.03 90 LYS A CA 1
ATOM 688 C C . LYS A 1 90 ? 29.854 -0.949 -57.442 1.00 45.03 90 LYS A C 1
ATOM 690 O O . LYS A 1 90 ? 30.058 -0.764 -58.659 1.00 45.03 90 LYS A O 1
#

pLDDT: mean 81.34, std 12.93, range [45.03, 94.62]